Protein 1ZAA (pdb70)

Sequence (85 aa):
RPYACPVESCDRRFSRSDELTRHIRIHTGQKPFQCRICMRNFSRSDHLTTHIRTHTGEKPFACDICGRKFARSDERKRHTKIHLR

Secondary structure (DSSP, 8-state):
--EE---TT---EESSHHHHHHHHHHHH----EE-TTT--EES-HHHHHHHHHHHH----EE-TTT--EESSHHHHHHHHGGGT-

Structure (mmCIF, N/CA/C/O backbone):
data_1ZAA
#
_entry.id   1ZAA
#
_cell.length_a   45.400
_cell.length_b   56.200
_cell.length_c   130.800
_cell.angle_alpha   90.00
_cell.angle_beta   90.00
_cell.angle_gamma   90.00
#
_symmetry.space_group_name_H-M   'C 2 2 21'
#
loop_
_entity.id
_entity.type
_entity.pdbx_description
1 polymer "DNA (5'-D(*AP*GP*CP*GP*TP*GP*GP*GP*CP*GP*T)-3')"
2 polymer "DNA (5'-D(*TP*AP*CP*GP*CP*CP*CP*AP*CP*GP*C)-3')"
3 polymer 'PROTEIN (ZIF268)'
4 non-polymer 'ZINC ION'
5 water water
#
loop_
_atom_site.group_PDB
_atom_site.id
_atom_site.type_symbol
_atom_site.label_atom_id
_atom_site.label_alt_id
_atom_site.label_comp_id
_atom_site.label_asym_id
_atom_site.label_entity_id
_atom_site.label_seq_id
_atom_site.pdbx_PDB_ins_code
_atom_site.Cartn_x
_atom_site.Cartn_y
_atom_site.Cartn_z
_atom_site.occupancy
_atom_site.B_iso_or_equiv
_atom_site.auth_seq_id
_atom_site.auth_comp_id
_atom_site.auth_asym_id
_atom_site.auth_atom_id
_atom_site.pdbx_PDB_model_num
ATOM 446 N N . ARG C 3 3 ? -14.876 8.406 59.702 1.00 44.25 3 ARG C N 1
ATOM 447 C CA . ARG C 3 3 ? -13.582 8.064 60.257 1.00 39.38 3 ARG C CA 1
ATOM 448 C C . ARG C 3 3 ? -13.723 7.165 61.462 1.00 38.55 3 ARG C C 1
ATOM 449 O O . ARG C 3 3 ? -13.390 7.548 62.594 1.00 37.54 3 ARG C O 1
ATOM 457 N N . PRO C 3 4 ? -14.226 5.957 61.173 1.00 33.70 4 PRO C N 1
ATOM 458 C CA . PRO C 3 4 ? -14.450 4.944 62.173 1.00 32.52 4 PRO C CA 1
ATO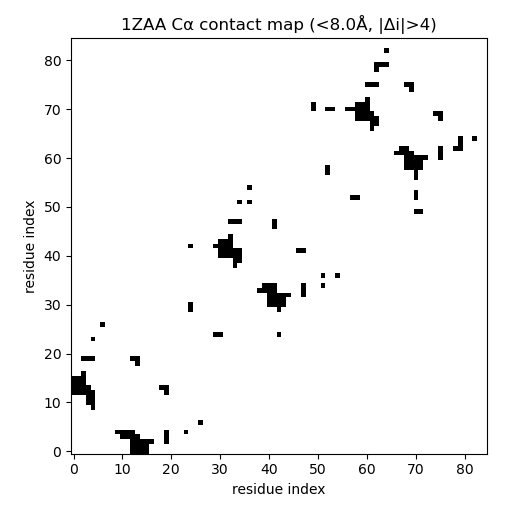M 459 C C . PRO C 3 4 ? -13.200 4.169 62.545 1.00 32.24 4 PRO C C 1
ATOM 460 O O . PRO C 3 4 ? -13.264 3.243 63.350 1.00 30.61 4 PRO C O 1
ATOM 464 N N . TYR C 3 5 ? -12.065 4.527 61.964 1.00 32.34 5 TYR C N 1
ATOM 465 C CA . TYR C 3 5 ? -10.845 3.825 62.287 1.00 31.04 5 TYR C CA 1
ATOM 466 C C . TYR C 3 5 ? -9.928 4.778 63.003 1.00 31.17 5 TYR C C 1
ATOM 467 O O . TYR C 3 5 ? -9.593 5.800 62.421 1.00 33.03 5 TYR C O 1
ATOM 476 N N . ALA C 3 6 ? -9.539 4.454 64.244 1.00 26.78 6 ALA C N 1
ATOM 477 C CA . ALA C 3 6 ? -8.660 5.319 64.996 1.00 25.78 6 ALA C CA 1
ATOM 478 C C . ALA C 3 6 ? -7.296 4.710 65.235 1.00 26.41 6 ALA C C 1
ATOM 479 O O . ALA C 3 6 ? -7.160 3.505 65.401 1.00 25.88 6 ALA C O 1
ATOM 481 N N . CYS C 3 7 ? -6.276 5.548 65.269 1.00 24.39 7 CYS C N 1
ATOM 482 C CA . CYS C 3 7 ? -4.975 5.016 65.521 1.00 24.99 7 CYS C CA 1
ATOM 483 C C . CYS C 3 7 ? -4.873 4.714 67.048 1.00 34.09 7 CYS C C 1
ATOM 484 O O . CYS C 3 7 ? -5.044 5.622 67.877 1.00 34.79 7 CYS C O 1
ATOM 487 N N . PRO C 3 8 ? -4.606 3.422 67.408 1.00 32.71 8 PRO C N 1
ATOM 488 C CA . PRO C 3 8 ? -4.496 2.926 68.786 1.00 33.02 8 PRO C CA 1
ATOM 489 C C . PRO C 3 8 ? -3.271 3.344 69.542 1.00 32.13 8 PRO C C 1
ATOM 490 O O . PRO C 3 8 ? -3.126 2.991 70.708 1.00 29.36 8 PRO C O 1
ATOM 494 N N . VAL C 3 9 ? -2.396 4.073 68.875 1.00 32.69 9 VAL C N 1
ATOM 495 C CA . VAL C 3 9 ? -1.188 4.545 69.512 1.00 32.11 9 VAL C CA 1
ATOM 496 C C . VAL C 3 9 ? -1.619 5.668 70.444 1.00 33.10 9 VAL C C 1
ATOM 497 O O . VAL C 3 9 ? -2.101 6.700 69.992 1.00 29.44 9 VAL C O 1
ATOM 501 N N . GLU C 3 10 ? -1.464 5.452 71.748 1.00 38.95 10 GLU C N 1
ATOM 502 C CA . GLU C 3 10 ? -1.858 6.426 72.765 1.00 46.25 10 GLU C CA 1
ATOM 503 C C . GLU C 3 10 ? -1.278 7.824 72.664 1.00 47.19 10 GLU C C 1
ATOM 504 O O . GLU C 3 10 ? -1.588 8.670 73.502 1.00 57.35 10 GLU C O 1
ATOM 510 N N . SER C 3 11 ? -0.454 8.065 71.649 1.00 48.57 11 SER C N 1
ATOM 511 C CA . SER C 3 11 ? 0.169 9.366 71.436 1.00 49.78 11 SER C CA 1
ATOM 512 C C . SER C 3 11 ? -0.451 10.069 70.216 1.00 42.44 11 SER C C 1
ATOM 513 O O . SER C 3 11 ? -0.514 11.299 70.099 1.00 41.20 11 SER C O 1
ATOM 516 N N . CYS C 3 12 ? -0.916 9.222 69.300 1.00 39.77 12 CYS C N 1
ATOM 517 C CA . CYS C 3 12 ? -1.522 9.628 68.063 1.00 33.82 12 CYS C CA 1
ATOM 518 C C . CYS C 3 12 ? -3.001 9.868 68.153 1.00 34.03 12 CYS C C 1
ATOM 519 O O . CYS C 3 12 ? -3.727 9.177 68.847 1.00 38.65 12 CYS C O 1
ATOM 522 N N . ASP C 3 13 ? -3.412 10.865 67.407 1.00 37.01 13 ASP C N 1
ATOM 523 C CA . ASP C 3 13 ? -4.772 11.353 67.306 1.00 39.35 13 ASP C CA 1
ATOM 524 C C . ASP C 3 13 ? -5.611 10.931 66.097 1.00 36.74 13 ASP C C 1
ATOM 525 O O . ASP C 3 13 ? -6.832 11.039 66.114 1.00 32.71 13 ASP C O 1
ATOM 530 N N . ARG C 3 14 ? -4.969 10.475 65.040 1.00 32.83 14 ARG C N 1
ATOM 531 C CA . ARG C 3 14 ? -5.649 10.090 63.822 1.00 33.21 14 ARG C CA 1
ATOM 532 C C . ARG C 3 14 ? -6.793 9.069 63.738 1.00 31.70 14 ARG C C 1
ATOM 533 O O . ARG C 3 14 ? -6.782 8.062 64.439 1.00 29.73 14 ARG C O 1
ATOM 541 N N . ARG C 3 15 ? -7.768 9.377 62.834 1.00 33.92 15 ARG C N 1
ATOM 542 C CA . ARG C 3 15 ? -8.993 8.612 62.484 1.00 34.30 15 ARG C CA 1
ATOM 543 C C . ARG C 3 15 ? -9.094 8.541 60.958 1.00 29.40 15 ARG C C 1
ATOM 544 O O . ARG C 3 15 ? -8.823 9.523 60.267 1.00 30.13 15 ARG C O 1
ATOM 552 N N . PHE C 3 16 ? -9.468 7.380 60.430 1.00 26.31 16 PHE C N 1
ATOM 553 C CA . PHE C 3 16 ? -9.566 7.185 58.991 1.00 23.81 16 PHE C CA 1
ATOM 554 C C . PHE C 3 16 ? -10.866 6.550 58.564 1.00 22.34 16 PHE C C 1
ATOM 555 O O . PHE C 3 16 ? -11.519 5.858 59.343 1.00 26.79 16 PHE C O 1
ATOM 563 N N . SER C 3 17 ? -11.196 6.779 57.302 1.00 19.72 17 SER C N 1
ATOM 564 C CA . SER C 3 17 ? -12.387 6.257 56.683 1.00 26.50 17 SER C CA 1
ATOM 565 C C . SER C 3 17 ? -12.320 4.759 56.325 1.00 31.71 17 SER C C 1
ATOM 566 O O . SER C 3 17 ? -13.300 4.023 56.459 1.00 37.75 17 SER C O 1
ATOM 569 N N . ARG C 3 18 ? -11.179 4.286 55.853 1.00 28.15 18 ARG C N 1
ATOM 570 C CA . ARG C 3 18 ? -11.073 2.892 55.486 1.00 25.85 18 ARG C CA 1
ATOM 571 C C . ARG C 3 18 ? -10.005 2.245 56.305 1.00 23.94 18 ARG C C 1
ATOM 572 O O . ARG C 3 18 ? -9.153 2.944 56.842 1.00 24.84 18 ARG C O 1
ATOM 580 N N . SER C 3 19 ? -10.063 0.921 56.383 1.00 22.59 19 SER C N 1
ATOM 581 C CA . SER C 3 19 ? -9.100 0.144 57.131 1.00 17.86 19 SER C CA 1
ATOM 582 C C . SER C 3 19 ? -7.708 0.242 56.545 1.00 19.37 19 SER C C 1
ATOM 583 O O . SER C 3 19 ? -6.743 0.291 57.299 1.00 24.36 19 SER C O 1
ATOM 586 N N . ASP C 3 20 ? -7.592 0.273 55.209 1.00 21.47 20 ASP C N 1
ATOM 587 C CA . ASP C 3 20 ? -6.285 0.364 54.532 1.00 17.64 20 ASP C CA 1
ATOM 588 C C . ASP C 3 20 ? -5.570 1.700 54.771 1.00 15.95 20 ASP C C 1
ATOM 589 O O . ASP C 3 20 ? -4.361 1.809 54.682 1.00 16.24 20 ASP C O 1
ATOM 594 N N . GLU C 3 21 ? -6.317 2.739 55.085 1.00 16.41 21 GLU C N 1
ATOM 595 C CA . GLU C 3 21 ? -5.659 4.000 55.323 1.00 17.87 21 GLU C CA 1
ATOM 596 C C . GLU C 3 21 ? -4.926 3.905 56.658 1.00 22.19 21 GLU C C 1
ATOM 597 O O . GLU C 3 21 ? -3.846 4.475 56.839 1.00 25.67 21 GLU C O 1
ATOM 603 N N . LEU C 3 22 ? -5.542 3.164 57.595 1.00 18.79 22 LEU C N 1
ATOM 604 C CA . LEU C 3 22 ? -5.036 2.938 58.938 1.00 17.25 22 LEU C CA 1
ATOM 605 C C . LEU C 3 22 ? -3.815 2.062 58.893 1.00 18.64 22 LEU C C 1
ATOM 606 O O . LEU C 3 22 ? -2.821 2.372 59.542 1.00 22.75 22 LEU C O 1
ATOM 611 N N . THR C 3 23 ? -3.890 0.975 58.127 1.00 17.65 23 THR C N 1
ATOM 612 C CA . THR C 3 23 ? -2.764 0.075 58.009 1.00 15.50 23 THR C CA 1
ATOM 61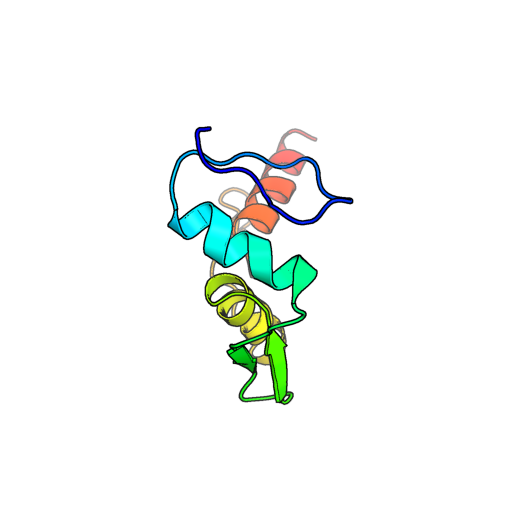3 C C . THR C 3 23 ? -1.577 0.791 57.469 1.00 16.09 23 THR C C 1
ATOM 614 O O . THR C 3 23 ? -0.475 0.620 57.941 1.00 20.03 23 THR C O 1
ATOM 618 N N . ARG C 3 24 ? -1.816 1.597 56.458 1.00 18.48 24 ARG C N 1
ATOM 619 C CA . ARG C 3 24 ? -0.751 2.363 55.844 1.00 18.26 24 ARG C CA 1
ATOM 620 C C . ARG C 3 24 ? -0.171 3.318 56.893 1.00 18.66 24 ARG C C 1
ATOM 621 O O . ARG C 3 24 ? 1.034 3.400 57.102 1.00 23.75 24 ARG C O 1
ATOM 629 N N . HIS C 3 25 ? -1.050 4.057 57.561 1.00 18.58 25 HIS C N 1
ATOM 630 C CA . HIS C 3 25 ? -0.651 4.999 58.583 1.00 17.75 25 HIS C CA 1
ATOM 631 C C . HIS C 3 25 ? 0.194 4.398 59.689 1.00 21.22 25 HIS C C 1
ATOM 632 O O . HIS C 3 25 ? 1.115 5.068 60.161 1.00 20.14 25 HIS C O 1
ATOM 639 N N . ILE C 3 26 ? -0.139 3.150 60.090 1.00 22.96 26 ILE C N 1
ATOM 640 C CA . ILE C 3 26 ? 0.540 2.384 61.147 1.00 23.02 26 ILE C CA 1
ATOM 641 C C . ILE C 3 26 ? 2.082 2.426 61.030 1.00 25.22 26 ILE C C 1
ATOM 642 O O . ILE C 3 26 ? 2.832 2.560 62.032 1.00 19.18 26 ILE C O 1
ATOM 647 N N . ARG C 3 27 ? 2.520 2.316 59.758 1.00 23.18 27 ARG C N 1
ATOM 648 C CA . ARG C 3 27 ? 3.910 2.328 59.328 1.00 24.41 27 ARG C CA 1
ATOM 649 C C . ARG C 3 27 ? 4.696 3.453 59.984 1.00 25.04 27 ARG C C 1
ATOM 650 O O . ARG C 3 27 ? 5.865 3.272 60.310 1.00 27.81 27 ARG C O 1
ATOM 658 N N . ILE C 3 28 ? 4.075 4.617 60.198 1.00 22.16 28 ILE C N 1
ATOM 659 C CA . ILE C 3 28 ? 4.827 5.673 60.838 1.00 24.24 28 ILE C CA 1
ATOM 660 C C . ILE C 3 28 ? 5.137 5.283 62.291 1.00 30.28 28 ILE C C 1
ATOM 661 O O . ILE C 3 28 ? 6.141 5.665 62.897 1.00 30.75 28 ILE C O 1
ATOM 666 N N . HIS C 3 29 ? 4.250 4.481 62.854 1.00 31.33 29 HIS C N 1
ATOM 667 C CA . HIS C 3 29 ? 4.430 4.046 64.210 1.00 26.65 29 HIS C CA 1
ATOM 668 C C . HIS C 3 29 ? 5.390 2.889 64.313 1.00 24.58 29 HIS C C 1
ATOM 669 O O . HIS C 3 29 ? 6.256 2.891 65.178 1.00 25.33 29 HIS C O 1
ATOM 676 N N . THR C 3 30 ? 5.237 1.916 63.418 1.00 22.79 30 THR C N 1
ATOM 677 C CA . THR C 3 30 ? 6.081 0.736 63.402 1.00 24.41 30 THR C CA 1
ATOM 678 C C . THR C 3 30 ? 7.453 0.828 62.745 1.00 26.82 30 THR C C 1
ATOM 679 O O . THR C 3 30 ? 8.275 -0.053 63.000 1.00 25.54 30 THR C O 1
ATOM 683 N N . GLY C 3 31 ? 7.695 1.853 61.910 1.00 28.16 31 GLY C N 1
ATOM 684 C CA . GLY C 3 31 ? 8.973 2.049 61.221 1.00 28.09 31 GLY C CA 1
ATOM 685 C C . GLY C 3 31 ? 9.168 1.147 60.006 1.00 28.01 31 GLY C C 1
ATOM 686 O O . GLY C 3 31 ? 10.218 1.104 59.378 1.00 27.75 31 GLY C O 1
ATOM 687 N N . GLN C 3 32 ? 8.131 0.421 59.690 1.00 27.28 32 GLN C N 1
ATOM 688 C CA . GLN C 3 32 ? 8.106 -0.491 58.576 1.00 30.01 32 GLN C CA 1
ATOM 689 C C . GLN C 3 32 ? 8.218 0.237 57.238 1.00 30.73 32 GLN C C 1
ATOM 690 O O . GLN C 3 32 ? 7.369 1.064 56.888 1.00 28.75 32 GLN C O 1
ATOM 696 N N . LYS C 3 33 ? 9.268 -0.081 56.488 1.00 32.06 33 LYS C N 1
ATOM 697 C CA . LYS C 3 33 ? 9.525 0.507 55.173 1.00 28.46 33 LYS C CA 1
ATOM 698 C C . LYS C 3 33 ? 9.723 -0.614 54.163 1.00 23.32 33 LYS C C 1
ATOM 699 O O . LYS C 3 33 ? 10.833 -0.915 53.764 1.00 21.91 33 LYS C O 1
ATOM 705 N N . PRO C 3 34 ? 8.612 -1.214 53.766 1.00 23.45 34 PRO C N 1
ATOM 706 C CA . PRO C 3 34 ? 8.542 -2.330 52.841 1.00 26.70 34 PRO C CA 1
ATOM 707 C C . PRO C 3 34 ? 9.065 -2.234 51.420 1.00 28.51 34 PRO C C 1
ATOM 708 O O . PRO C 3 34 ? 9.104 -3.272 50.758 1.00 30.02 34 PRO C O 1
ATOM 712 N N . PHE C 3 35 ? 9.458 -1.050 50.952 1.00 28.89 35 PHE C N 1
ATOM 713 C CA . PHE C 3 35 ? 9.953 -0.915 49.593 1.00 25.12 35 PHE C CA 1
ATOM 714 C C . PHE C 3 35 ? 11.412 -0.493 49.519 1.00 22.33 35 PHE C C 1
ATOM 715 O O . PHE C 3 35 ? 11.805 0.539 50.038 1.00 29.24 35 PHE C O 1
ATOM 723 N N . GLN C 3 36 ? 12.240 -1.281 48.875 1.00 19.88 36 GLN C N 1
ATOM 724 C CA . GLN C 3 36 ? 13.634 -0.915 48.797 1.00 17.92 36 GLN C CA 1
ATOM 725 C C . GLN C 3 36 ? 13.998 -0.388 47.434 1.00 21.94 36 GLN C C 1
ATOM 726 O O . GLN C 3 36 ? 13.521 -0.862 46.396 1.00 26.59 36 GLN C O 1
ATOM 732 N N . CYS C 3 37 ? 14.857 0.609 47.415 1.00 22.01 37 CYS C N 1
ATOM 733 C CA . CYS C 3 37 ? 15.248 1.127 46.123 1.00 21.12 37 CYS C CA 1
ATOM 734 C C . CYS C 3 37 ? 16.321 0.166 45.653 1.00 20.83 37 CYS C C 1
ATOM 735 O O . CYS C 3 37 ? 17.290 -0.114 46.373 1.00 20.38 37 CYS C O 1
ATOM 738 N N . ARG C 3 38 ? 16.121 -0.345 44.459 1.00 22.76 38 ARG C N 1
ATOM 739 C CA . ARG C 3 38 ? 17.017 -1.306 43.841 1.00 26.69 38 ARG C CA 1
ATOM 740 C C . ARG C 3 38 ? 18.410 -0.767 43.608 1.00 27.69 38 ARG C C 1
ATOM 741 O O . ARG C 3 38 ? 19.390 -1.507 43.555 1.00 27.33 38 ARG C O 1
ATOM 749 N N . ILE C 3 39 ? 18.468 0.549 43.466 1.00 25.56 39 ILE C N 1
ATOM 750 C CA . ILE C 3 39 ? 19.699 1.264 43.203 1.00 20.87 39 ILE C CA 1
ATOM 751 C C . ILE C 3 39 ? 20.540 1.740 44.349 1.00 18.63 39 ILE C C 1
ATOM 752 O O . ILE C 3 39 ? 21.751 1.597 44.325 1.00 21.39 39 ILE C O 1
ATOM 757 N N . CYS C 3 40 ? 19.900 2.323 45.335 1.00 20.40 40 CYS C N 1
ATOM 758 C CA . CYS C 3 40 ? 20.601 2.837 46.481 1.00 20.95 40 CYS C CA 1
ATOM 759 C C . CYS C 3 40 ? 20.293 2.079 47.741 1.00 23.62 40 CYS C C 1
ATOM 760 O O . CYS C 3 40 ? 20.859 2.409 48.774 1.00 29.41 40 CYS C O 1
ATOM 763 N N . MET C 3 41 ? 19.414 1.069 47.647 1.00 22.01 41 MET C N 1
ATOM 764 C CA . MET C 3 41 ? 19.016 0.225 48.772 1.00 23.57 41 MET C CA 1
ATOM 765 C C . MET C 3 41 ? 18.177 0.929 49.788 1.00 28.98 41 MET C C 1
ATOM 766 O O . MET C 3 41 ? 17.726 0.309 50.747 1.00 33.70 41 MET C O 1
ATOM 771 N N . ARG C 3 42 ? 17.973 2.214 49.604 1.00 26.97 42 ARG C N 1
ATOM 772 C CA . ARG C 3 42 ? 17.168 2.943 50.559 1.00 26.59 42 ARG C CA 1
ATOM 773 C C . ARG C 3 42 ? 15.765 2.341 50.620 1.00 23.57 42 ARG C C 1
ATOM 774 O O . ARG C 3 42 ? 15.252 1.856 49.613 1.00 20.88 42 ARG C O 1
ATOM 782 N N . ASN C 3 43 ? 15.182 2.388 51.821 1.00 22.76 43 ASN C N 1
ATOM 783 C CA . ASN C 3 43 ? 13.874 1.879 52.142 1.00 24.67 43 ASN C CA 1
ATOM 784 C C . ASN C 3 43 ? 12.799 2.949 52.188 1.00 25.02 43 ASN C C 1
ATOM 785 O O . ASN C 3 43 ? 13.032 4.088 52.572 1.00 26.67 43 ASN C O 1
ATOM 790 N N . PHE C 3 44 ? 11.611 2.559 51.786 1.00 21.04 44 PHE C N 1
ATOM 791 C CA . PHE C 3 44 ? 10.517 3.462 51.765 1.00 19.92 44 PHE C CA 1
ATOM 792 C C . PHE C 3 44 ? 9.236 2.800 52.236 1.00 23.07 44 PHE C C 1
ATOM 793 O O . PHE C 3 44 ? 8.934 1.617 51.995 1.00 24.28 44 PHE C O 1
ATOM 801 N N . SER C 3 45 ? 8.478 3.632 52.913 1.00 23.62 45 SER C N 1
ATOM 802 C CA . SER C 3 45 ? 7.209 3.255 53.457 1.00 25.19 45 SER C CA 1
ATOM 803 C C . SER C 3 45 ? 6.164 2.992 52.379 1.00 27.69 45 SER C C 1
ATOM 804 O O . SER C 3 45 ? 5.285 2.159 52.603 1.00 29.26 45 SER C O 1
ATOM 807 N N . ARG C 3 46 ? 6.239 3.685 51.224 1.00 22.06 46 ARG C N 1
ATOM 808 C CA . ARG C 3 46 ? 5.248 3.499 50.179 1.00 19.14 46 ARG C CA 1
ATOM 809 C C . ARG C 3 46 ? 5.799 3.181 48.819 1.00 19.71 46 ARG C C 1
ATOM 810 O O . ARG C 3 46 ? 6.950 3.483 48.567 1.00 17.57 46 ARG C O 1
ATOM 818 N N . SER C 3 47 ? 4.915 2.583 47.986 1.00 20.27 47 SER C N 1
ATOM 819 C CA . SER C 3 47 ? 5.163 2.157 46.617 1.00 20.70 47 SER C CA 1
ATOM 820 C C . SER C 3 47 ? 5.234 3.318 45.669 1.00 19.78 47 SER C C 1
ATOM 821 O O . SER C 3 47 ? 6.080 3.388 44.787 1.00 25.46 47 SER C O 1
ATOM 824 N N . ASP C 3 48 ? 4.323 4.235 45.854 1.00 19.48 48 ASP C N 1
ATOM 825 C CA . ASP C 3 48 ? 4.323 5.371 44.994 1.00 15.58 48 ASP C CA 1
ATOM 826 C C . ASP C 3 48 ? 5.521 6.238 45.265 1.00 14.02 48 ASP C C 1
ATOM 827 O O . ASP C 3 48 ? 6.101 6.798 44.347 1.00 17.42 48 ASP C O 1
ATOM 832 N N . HIS C 3 49 ? 5.901 6.348 46.530 1.00 13.53 49 HIS C N 1
ATOM 833 C CA . HIS C 3 49 ? 7.046 7.170 46.892 1.00 14.12 49 HIS C CA 1
ATOM 834 C C . HIS C 3 49 ? 8.353 6.630 46.359 1.00 14.83 49 HIS C C 1
ATOM 835 O O . HIS C 3 49 ? 9.273 7.375 46.052 1.00 16.40 49 HIS C O 1
ATOM 842 N N . LEU C 3 50 ? 8.413 5.316 46.264 1.00 15.46 50 LEU C N 1
ATOM 843 C CA . LEU C 3 50 ? 9.572 4.619 45.768 1.00 15.09 50 LEU C CA 1
ATOM 844 C C . LEU C 3 50 ? 9.732 4.942 44.266 1.00 13.27 50 LEU C C 1
ATOM 845 O O . LEU C 3 50 ? 10.806 5.278 43.789 1.00 12.13 50 LEU C O 1
ATOM 850 N N . THR C 3 51 ? 8.650 4.843 43.503 1.00 12.67 51 THR C N 1
ATOM 851 C CA . THR C 3 51 ? 8.655 5.098 42.064 1.00 12.93 51 THR C CA 1
ATOM 852 C C . THR C 3 51 ? 9.112 6.490 41.646 1.00 14.89 51 THR C C 1
ATOM 853 O O . THR C 3 51 ? 9.718 6.718 40.599 1.00 18.17 51 THR C O 1
ATOM 857 N N . THR C 3 52 ? 8.783 7.427 42.476 1.00 16.95 52 THR C N 1
ATOM 858 C CA . THR C 3 52 ? 9.118 8.801 42.256 1.00 15.10 52 THR C CA 1
ATOM 859 C C . THR C 3 52 ? 10.594 9.013 42.661 1.00 13.69 52 THR C C 1
ATOM 860 O O . THR C 3 52 ? 11.377 9.662 41.965 1.00 12.40 52 THR C O 1
ATOM 864 N N . HIS C 3 53 ? 11.021 8.428 43.781 1.00 16.01 53 HIS C N 1
ATOM 865 C CA . HIS C 3 53 ? 12.401 8.561 44.207 1.00 15.92 53 HIS C CA 1
ATOM 866 C C . HIS C 3 53 ? 13.407 7.963 43.219 1.00 17.52 53 HIS C C 1
ATOM 867 O O . HIS C 3 53 ? 14.501 8.478 43.038 1.00 18.50 53 HIS C O 1
ATOM 874 N N . ILE C 3 54 ? 13.057 6.860 42.576 1.00 16.48 54 ILE C N 1
ATOM 875 C CA . ILE C 3 54 ? 13.958 6.209 41.623 1.00 17.32 54 ILE C CA 1
ATOM 876 C C . ILE C 3 54 ? 14.342 7.147 40.491 1.00 18.35 54 ILE C C 1
ATOM 877 O O . ILE C 3 54 ? 15.432 7.077 39.927 1.00 16.06 54 ILE C O 1
ATOM 882 N N . ARG C 3 55 ? 13.388 8.041 40.181 1.00 20.29 55 ARG C N 1
ATOM 883 C CA . ARG C 3 55 ? 13.521 9.049 39.138 1.00 20.41 55 ARG C CA 1
ATOM 884 C C . ARG C 3 55 ? 14.698 9.971 39.364 1.00 18.39 55 ARG C C 1
ATOM 885 O O . ARG C 3 55 ? 15.224 10.548 38.423 1.00 19.42 55 ARG C O 1
ATOM 893 N N . THR C 3 56 ? 15.108 10.072 40.631 1.00 19.08 56 THR C N 1
ATOM 894 C CA . THR C 3 56 ? 16.236 10.885 41.026 1.00 17.57 56 THR C CA 1
ATOM 895 C C . THR C 3 56 ? 17.504 10.179 40.545 1.00 19.95 56 THR C C 1
ATOM 896 O O . THR C 3 56 ? 18.540 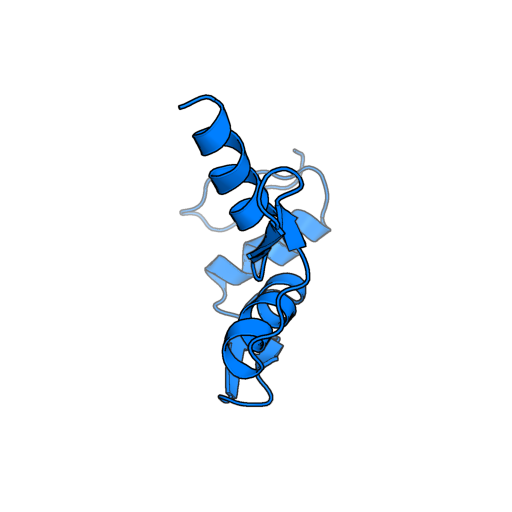10.789 40.281 1.00 21.41 56 THR C O 1
ATOM 900 N N . HIS C 3 57 ? 17.420 8.856 40.414 1.00 19.68 57 HIS C N 1
ATOM 901 C CA . HIS C 3 57 ? 18.566 8.105 39.965 1.00 18.76 57 HIS C CA 1
ATOM 902 C C . HIS C 3 57 ? 18.693 8.097 38.472 1.00 20.25 57 HIS C C 1
ATOM 903 O O . HIS C 3 57 ? 19.771 8.331 37.940 1.00 21.40 57 HIS C O 1
ATOM 910 N N . THR C 3 58 ? 17.580 7.803 37.815 1.00 24.27 58 THR C N 1
ATOM 911 C CA . THR C 3 58 ? 17.511 7.723 36.377 1.00 20.04 58 THR C CA 1
ATOM 912 C C . THR C 3 58 ? 17.443 9.046 35.671 1.00 21.00 58 THR C C 1
ATOM 913 O O . THR C 3 58 ? 17.864 9.096 34.529 1.00 23.93 58 THR C O 1
ATOM 917 N N . GLY C 3 59 ? 16.909 10.097 36.308 1.00 17.54 59 GLY C N 1
ATOM 918 C CA . GLY C 3 59 ? 16.795 11.397 35.662 1.00 19.67 59 GLY C CA 1
ATOM 919 C C . GLY C 3 59 ? 15.576 11.446 34.731 1.00 19.68 59 GLY C C 1
ATOM 920 O O . GLY C 3 59 ? 15.473 12.285 33.850 1.00 22.34 59 GLY C O 1
ATOM 921 N N . GLU C 3 60 ? 14.637 10.533 34.925 1.00 17.14 60 GLU C N 1
ATOM 922 C CA . GLU C 3 60 ? 13.455 10.502 34.104 1.00 19.65 60 GLU C CA 1
ATOM 923 C C . GLU C 3 60 ? 12.491 11.592 34.570 1.00 24.51 60 GLU C C 1
ATOM 924 O O . GLU C 3 60 ? 12.249 11.757 35.774 1.00 24.29 60 GLU C O 1
ATOM 930 N N . LYS C 3 61 ? 11.947 12.357 33.621 1.00 24.80 61 LYS C N 1
ATOM 931 C CA . LYS C 3 61 ? 11.025 13.441 33.948 1.00 22.81 61 LYS C CA 1
ATOM 932 C C . LYS C 3 61 ? 9.838 13.411 33.058 1.00 19.71 61 LYS C C 1
ATOM 933 O O . LYS C 3 61 ? 9.843 13.992 32.001 1.00 21.88 61 LYS C O 1
ATOM 939 N N . PRO C 3 62 ? 8.824 12.737 33.493 1.00 16.87 62 PRO C N 1
ATOM 940 C CA . PRO C 3 62 ? 7.641 12.630 32.682 1.00 17.13 62 PRO C CA 1
ATOM 941 C C . PRO C 3 62 ? 6.709 13.829 32.513 1.00 20.74 62 PRO C C 1
ATOM 942 O O . PRO C 3 62 ? 5.856 13.770 31.620 1.00 24.32 62 PRO C O 1
ATOM 946 N N . PHE C 3 63 ? 6.830 14.899 33.319 1.00 17.49 63 PHE C N 1
ATOM 947 C CA . PHE C 3 63 ? 5.926 16.039 33.207 1.00 12.84 63 PHE C CA 1
ATOM 948 C C . PHE C 3 63 ? 6.500 17.361 32.766 1.00 15.96 63 PHE C C 1
ATOM 949 O O . PHE C 3 63 ? 7.297 17.965 33.455 1.00 20.90 63 PHE C O 1
ATOM 957 N N . ALA C 3 64 ? 6.065 17.833 31.620 1.00 18.39 64 ALA C N 1
ATOM 958 C CA . ALA C 3 64 ? 6.539 19.090 31.087 1.00 17.95 64 ALA C CA 1
ATOM 959 C C . ALA C 3 64 ? 5.515 20.214 31.160 1.00 19.75 64 ALA C C 1
ATOM 960 O O . ALA C 3 64 ? 4.310 20.023 31.047 1.00 18.70 64 ALA C O 1
ATOM 962 N N . CYS C 3 65 ? 6.016 21.408 31.364 1.00 17.99 65 CYS C N 1
ATOM 963 C CA . CYS C 3 65 ? 5.153 22.537 31.441 1.00 15.08 65 CYS C CA 1
ATOM 964 C C . CYS C 3 65 ? 4.643 22.794 30.026 1.00 17.81 65 CYS C C 1
ATOM 965 O O . CYS C 3 65 ? 5.393 22.692 29.042 1.00 14.66 65 CYS C O 1
ATOM 968 N N . ASP C 3 66 ? 3.350 23.116 29.957 1.00 17.47 66 ASP C N 1
ATOM 969 C CA . ASP C 3 66 ? 2.655 23.408 28.713 1.00 16.37 66 ASP C CA 1
ATOM 970 C C . ASP C 3 66 ? 3.074 24.732 28.066 1.00 13.83 66 ASP C C 1
ATOM 971 O O . ASP C 3 66 ? 3.023 24.856 26.860 1.00 18.31 66 ASP C O 1
ATOM 976 N N . ILE C 3 67 ? 3.467 25.707 28.885 1.00 14.53 67 ILE C N 1
ATOM 977 C CA . ILE C 3 67 ? 3.894 27.042 28.473 1.00 15.72 67 ILE C CA 1
ATOM 978 C C . ILE C 3 67 ? 5.340 27.091 28.098 1.00 22.78 67 ILE C C 1
ATOM 979 O O . ILE C 3 67 ? 5.688 27.699 27.106 1.00 31.99 67 ILE C O 1
ATOM 984 N N . CYS C 3 68 ? 6.207 26.482 28.871 1.00 20.72 68 CYS C N 1
ATOM 985 C CA . CYS C 3 68 ? 7.586 26.565 28.487 1.00 15.30 68 CYS C CA 1
ATOM 986 C C . CYS C 3 68 ? 8.253 25.228 28.237 1.00 21.31 68 CYS C C 1
ATOM 987 O O . CYS C 3 68 ? 9.427 25.213 27.895 1.00 24.08 68 CYS C O 1
ATOM 990 N N . GLY C 3 69 ? 7.557 24.105 28.395 1.00 18.50 69 GLY C N 1
ATOM 991 C CA . GLY C 3 69 ? 8.218 22.840 28.134 1.00 16.07 69 GLY C CA 1
ATOM 992 C C . GLY C 3 69 ? 9.260 22.396 29.157 1.00 20.31 69 GLY C C 1
ATOM 993 O O . GLY C 3 69 ? 9.957 21.414 28.929 1.00 19.76 69 GLY C O 1
ATOM 994 N N . ARG C 3 70 ? 9.370 23.091 30.289 1.00 22.34 70 ARG C N 1
ATOM 995 C CA . ARG C 3 70 ? 10.332 22.689 31.302 1.00 23.06 70 ARG C CA 1
ATOM 996 C C . ARG C 3 70 ? 9.857 21.360 31.874 1.00 22.14 70 ARG C C 1
ATOM 997 O O . ARG C 3 70 ? 8.648 21.198 32.095 1.00 20.70 70 ARG C O 1
ATOM 1005 N N . LYS C 3 71 ? 10.796 20.422 32.094 1.00 17.26 71 LYS C N 1
ATOM 1006 C CA . LYS C 3 71 ? 10.508 19.087 32.597 1.00 14.17 71 LYS C CA 1
ATOM 1007 C C . LYS C 3 71 ? 10.688 18.879 34.080 1.00 17.29 71 LYS C C 1
ATOM 1008 O O . LYS C 3 71 ? 11.552 19.471 34.706 1.00 17.70 71 LYS C O 1
ATOM 1014 N N . PHE C 3 72 ? 9.845 18.010 34.631 1.00 15.92 72 PHE C N 1
ATOM 1015 C CA . PHE C 3 72 ? 9.849 17.689 36.054 1.00 16.11 72 PHE C CA 1
ATOM 1016 C C . PHE C 3 72 ? 9.659 16.201 36.347 1.00 14.81 72 PHE C C 1
ATOM 1017 O O . PHE C 3 72 ? 9.040 15.475 35.605 1.00 17.13 72 PHE C O 1
ATOM 1025 N N . ALA C 3 73 ? 10.172 15.724 37.450 1.00 17.26 73 ALA C N 1
ATOM 1026 C CA . ALA C 3 73 ? 10.005 14.326 37.773 1.00 13.33 73 ALA C CA 1
ATOM 1027 C C . ALA C 3 73 ? 8.613 14.004 38.321 1.00 14.41 73 ALA C C 1
ATOM 1028 O O . ALA C 3 73 ? 8.136 12.882 38.228 1.00 15.89 73 ALA C O 1
ATOM 1030 N N . ARG C 3 74 ? 7.954 14.994 38.906 1.00 16.58 74 ARG C N 1
ATOM 1031 C CA . ARG C 3 74 ? 6.635 14.815 39.495 1.00 14.46 74 ARG C CA 1
ATOM 1032 C C . ARG C 3 74 ? 5.639 15.857 39.041 1.00 14.04 74 ARG C C 1
ATOM 10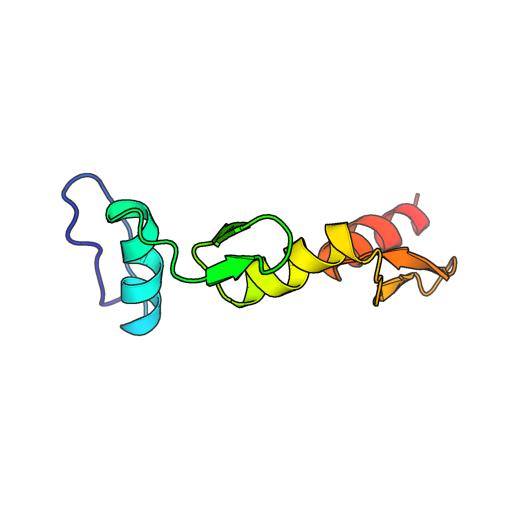33 O O . ARG C 3 74 ? 5.981 17.008 38.777 1.00 12.52 74 ARG C O 1
ATOM 1041 N N . SER C 3 75 ? 4.393 15.447 38.976 1.00 12.35 75 SER C N 1
ATOM 1042 C CA . SER C 3 75 ? 3.360 16.353 38.564 1.00 14.84 75 SER C CA 1
ATOM 1043 C C . SER C 3 75 ? 3.173 17.530 39.535 1.00 13.36 75 SER C C 1
ATOM 1044 O O . SER C 3 75 ? 2.829 18.642 39.146 1.00 15.98 75 SER C O 1
ATOM 1047 N N . ASP C 3 76 ? 3.396 17.295 40.816 1.00 13.81 76 ASP C N 1
ATOM 1048 C CA . ASP C 3 76 ? 3.236 18.337 41.810 1.00 13.91 76 ASP C CA 1
ATOM 1049 C C . ASP C 3 76 ? 4.278 19.398 41.649 1.00 14.91 76 ASP C C 1
ATOM 1050 O O . ASP C 3 76 ? 4.096 20.566 42.042 1.00 15.45 76 ASP C O 1
ATOM 1055 N N . GLU C 3 77 ? 5.377 18.954 41.051 1.00 12.12 77 GLU C N 1
ATOM 1056 C CA . GLU C 3 77 ? 6.465 19.858 40.792 1.00 12.21 77 GLU C CA 1
ATOM 1057 C C . GLU C 3 77 ? 6.062 20.706 39.599 1.00 12.48 77 GLU C C 1
ATOM 1058 O O . GLU C 3 77 ? 6.347 21.897 39.524 1.00 12.38 77 GLU C O 1
ATOM 1064 N N . ARG C 3 78 ? 5.382 20.068 38.660 1.00 10.68 78 ARG C N 1
ATOM 1065 C CA . ARG C 3 78 ? 4.942 20.748 37.475 1.00 12.39 78 ARG C CA 1
ATOM 1066 C C . ARG C 3 78 ? 3.927 21.787 37.845 1.00 15.17 78 ARG C C 1
ATOM 1067 O O . ARG C 3 78 ? 3.996 22.930 37.406 1.00 17.58 78 ARG C O 1
ATOM 1075 N N . LYS C 3 79 ? 2.989 21.368 38.672 1.00 15.66 79 LYS C N 1
ATOM 1076 C CA . LYS C 3 79 ? 1.924 22.239 39.137 1.00 18.80 79 LYS C CA 1
ATOM 1077 C C . LYS C 3 79 ? 2.451 23.497 39.831 1.00 19.48 79 LYS C C 1
ATOM 1078 O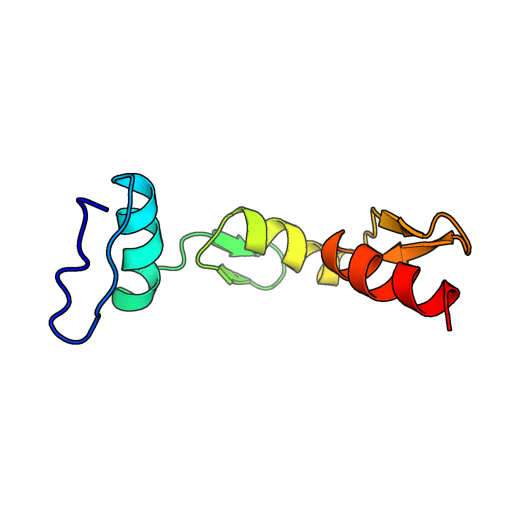 O . LYS C 3 79 ? 2.044 24.614 39.533 1.00 17.10 79 LYS C O 1
ATOM 1084 N N . ARG C 3 80 ? 3.376 23.279 40.759 1.00 15.69 80 ARG C N 1
ATOM 1085 C CA . ARG C 3 80 ? 3.978 24.351 41.494 1.00 13.42 80 ARG C CA 1
ATOM 1086 C C . ARG C 3 80 ? 4.584 25.383 40.540 1.00 15.78 80 ARG C C 1
ATOM 1087 O O . ARG C 3 80 ? 4.469 26.582 40.768 1.00 18.36 80 ARG C O 1
ATOM 1095 N N . HIS C 3 81 ? 5.211 24.900 39.457 1.00 14.07 81 HIS C N 1
ATOM 1096 C CA . HIS C 3 81 ? 5.864 25.697 38.422 1.00 11.85 81 HIS C CA 1
ATOM 1097 C C . HIS C 3 81 ? 5.003 26.443 37.400 1.00 15.74 81 HIS C C 1
ATOM 1098 O O . HI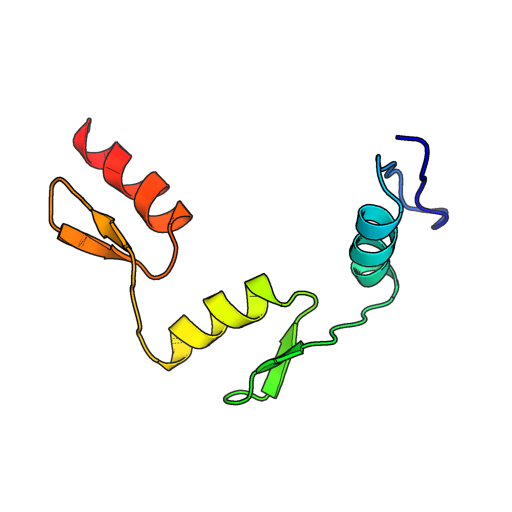S C 3 81 ? 5.285 27.600 37.114 1.00 17.23 81 HIS C O 1
ATOM 1105 N N . THR C 3 82 ? 3.971 25.817 36.833 1.00 15.56 82 THR C N 1
ATOM 1106 C CA . THR C 3 82 ? 3.120 26.463 35.836 1.00 16.42 82 THR C CA 1
ATOM 1107 C C . THR C 3 82 ? 2.622 27.819 36.284 1.00 19.06 82 THR C C 1
ATOM 1108 O O . THR C 3 82 ? 2.462 28.741 35.491 1.00 20.55 82 THR C O 1
ATOM 1112 N N . LYS C 3 83 ? 2.384 27.897 37.575 1.00 15.07 83 LYS C N 1
ATOM 1113 C CA . LYS C 3 83 ? 1.912 29.050 38.313 1.00 18.23 83 LYS C CA 1
ATOM 1114 C C . LYS C 3 83 ? 2.776 30.279 38.089 1.00 20.09 83 LYS C C 1
ATOM 1115 O O . LYS C 3 83 ? 2.278 31.390 38.028 1.00 20.49 83 LYS C O 1
ATOM 1121 N N . ILE C 3 84 ? 4.084 30.075 37.986 1.00 20.30 84 ILE C N 1
ATOM 1122 C CA . ILE C 3 84 ? 4.999 31.174 37.782 1.00 19.66 84 ILE C CA 1
ATOM 1123 C C . ILE C 3 84 ? 4.754 31.914 36.479 1.00 18.92 84 ILE C C 1
ATOM 1124 O O . ILE C 3 84 ? 5.242 33.002 36.250 1.00 19.68 84 ILE C O 1
ATOM 1129 N N . HIS C 3 85 ? 3.979 31.328 35.596 1.00 15.56 85 HIS C N 1
ATOM 1130 C CA . HIS C 3 85 ? 3.744 32.007 34.346 1.00 20.54 85 HIS C CA 1
ATOM 1131 C C . HIS C 3 85 ? 2.642 33.024 34.416 1.00 23.54 85 HIS C C 1
ATOM 1132 O O . HIS C 3 85 ? 2.263 33.649 33.427 1.00 22.08 85 HIS C O 1
ATOM 1139 N N . LEU C 3 86 ? 2.127 33.180 35.612 1.00 27.78 86 LEU C N 1
ATOM 1140 C CA . LEU C 3 86 ? 1.092 34.147 35.812 1.00 28.46 86 LEU C CA 1
ATOM 1141 C C . LEU C 3 86 ? 1.907 35.396 36.178 1.00 34.21 86 LEU C C 1
ATOM 1142 O O . LEU C 3 86 ? 1.514 36.507 35.849 1.00 37.91 86 LEU C O 1
ATOM 1147 N N . ARG C 3 87 ? 3.061 35.131 36.866 1.00 40.59 87 ARG C N 1
ATOM 1148 C CA . ARG C 3 87 ? 4.125 36.027 37.395 1.00 40.76 87 ARG C CA 1
ATOM 1149 C C . ARG C 3 87 ? 5.211 35.260 38.187 1.00 46.69 87 ARG C C 1
ATOM 1150 O O . ARG C 3 87 ? 6.398 35.242 37.767 1.00 46.05 87 ARG C O 1
#

Radius of gyration: 17.51 Å; Cα contacts (8 Å, |Δi|>4): 99; chains: 1; bounding box: 35×38×45 Å

GO terms:
  GO:0000978 RNA polymerase II cis-regulatory region sequence-specific DNA binding (F, IDA)
  GO:0045944 positive regulation of transcription by RNA polymerase II (P, IDA)
  GO:0044029 positive regulation of gene expression via chromosomal CpG island demethylation (P, IGI)
  GO:0019899 enzyme binding (F, IPI)
  GO:0000977 RNA polymerase II transcription regulatory region sequence-specific DNA binding (F, IMP)
  GO:0001228 DNA-binding transcription activator activity, RNA polymerase II-specific (F, IMP)
  GO:0045944 positive regulation of transcription by RNA polymerase II (P, IMP)
  GO:0005634 nucleus (C, IDA)
  GO:0000977 RNA polymerase II transcription regulatory region seque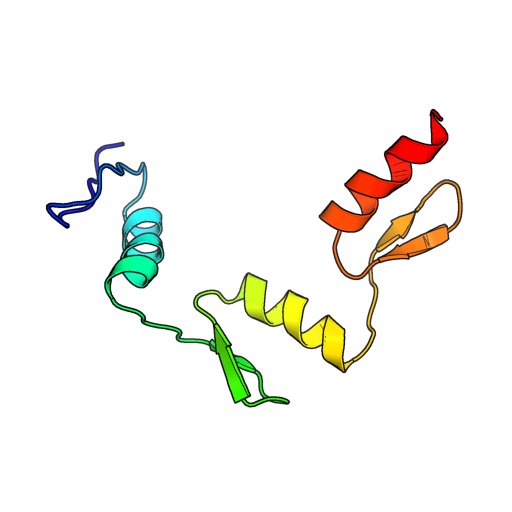nce-specific DNA binding (F, IDA)
  GO:0005634 nucleus (C, EXP)
  GO:0001666 response to hypoxia (P, IMP)
  GO:0002931 response to ischemia (P, IMP)
  GO:0044849 estrous cycle (P, IMP)
  GO:0045475 locomotor rhythm (P, IMP)
  GO:0045893 positive regulation of DNA-templated transcription (P, IMP)
  GO:2000182 regulation of progesterone biosynthetic process (P, IMP)
  GO:0032722 positive regulation of chemokine production (P, IMP)
  GO:0032731 positive regulation of interleukin-1 beta production (P, IMP)
  GO:0032922 circadian regulation of gene expression (P, IMP)
  GO:0046886 positive regulation of hormone biosynthetic process (P, IMP)

B-factor: mean 23.91, std 9.97, range [5.64, 58.5]

Solvent-accessible surface area: 6742 Å² total; per-residue (Å²): 179,94,81,38,11,107,39,176,101,22,114,105,123,27,62,147,62,73,54,34,79,109,19,46,66,114,71,84,55,101,104,66,63,86,0,222,98,57,108,131,67,26,40,69,65,72,80,30,74,34,33,47,37,102,74,86,49,89,90,68,58,41,5,139,118,67,44,132,120,17,17,104,52,78,53,71,145,176,31,51,115,79,71,162,239

Nearest PDB structures (foldseek):
  1jk1-assembly1_A  TM=1.005E+00  e=6.794E-16  Mus musculus
  1a1l-assembly1_A  TM=9.987E-01  e=7.279E-16  Mus musculus
  1jk2-assembly1_A  TM=1.002E+00  e=2.886E-15  Mus musculus
  1a1j-assembly1_A  TM=1.002E+00  e=3.549E-15  Mus musculus
  1a1g-assembly1_A  TM=1.000E+00  e=6.597E-15  Mus musculus

InterPro domains:
  IPR013087 Zinc finger C2H2-type [PF00096] (336-360)
  IPR013087 Zinc finger C2H2-type [PF00096] (366-388)
  IPR013087 Zinc finger C2H2-type [PF00096] (394-416)
  IPR013087 Zinc finger C2H2-type [PS00028] (338-360)
  IPR013087 Zinc finger C2H2-type [PS00028] (368-388)
  IPR013087 Zinc finger C2H2-type [PS00028] (396-416)
  IPR013087 Zinc finger C2H2-type [PS501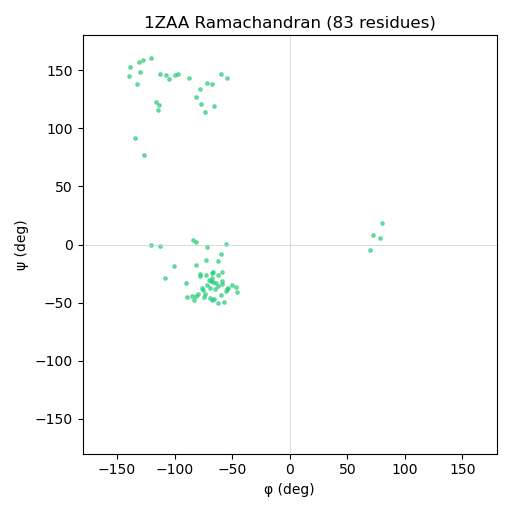57] (336-365)
  IPR013087 Zinc finger C2H2-type [PS50157] (366-393)
  IPR013087 Zinc finger C2H2-type [PS50157] (394-421)
  IPR013087 Zinc finger C2H2-type [SM00355] (336-360)
  IPR013087 Zinc finger C2H2-type [SM00355] (366-388)
  IPR013087 Zinc finger C2H2-type [SM00355] (394-416)
  IPR021839 Early growth response protein 1, C-terminal [PF11914] (427-520)
  IPR021849 Early growth response, N-terminal [PF11928] (132-235)
  IPR036236 Zinc finger C2H2 superfamily [SSF57667] (327-374)
  IPR036236 Zinc finger C2H2 superfamily [SSF57667] (360-412)

Foldseek 3Di:
DCAAAPPPVDGDDDDDPVVNVLVCCVVVVDFPDAAPPPRDGHSDDVVNVLVCCVVVVDFDDAAPVPRDTHSDPVVNVVPNVVVVD

CATH classification: 3.30.160.60 (+2 more: 3.30.160.60, 3.30.160.60)

Organism: Mus musculus (NCBI:txid10090)